Protein AF-A0A1A8DK57-F1 (afdb_monomer)

pLDDT: mean 83.74, std 17.5, range [38.72, 97.38]

Foldseek 3Di:
DDDDDPPDPDPPPPPPPQQEAEEADDPPPLVVVCVVCVVVVRHYHHDHPCDPCNVPPDPDDDDDQQQDAQDWDWDQPDPPGRDIDIDTGRGRNVVVVVVVVVVVVVPDD

Solvent-accessible surface area (backbone atoms only — not comparable to full-atom values): 7158 Å² total; per-residue (Å²): 136,84,82,79,78,84,82,70,81,79,78,79,78,77,75,73,82,71,68,69,44,76,43,62,64,40,91,82,52,42,60,54,50,42,56,57,36,48,78,70,76,32,56,68,46,75,38,80,82,76,50,67,56,80,76,70,65,64,97,62,82,83,77,54,77,56,65,39,49,70,43,78,50,75,44,73,71,47,100,90,40,92,53,68,52,72,48,76,36,81,51,36,40,50,61,55,51,52,50,51,55,57,62,60,68,76,68,83,126

Secondary structure (DSSP, 8-state):
---------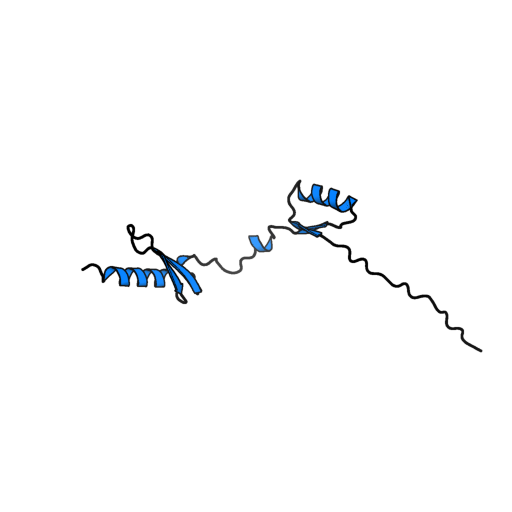-----------EEEE--TTTHHHHHHHHHHTT--EEEE-SS-HHHHH--SSPPPPGGG-SSEEEEEEEETTEEEEEEEEESS-HHHHHHHHHHHHTT---

Mean predicted aligned error: 13.24 Å

Nearest PDB structures (foldseek):
  1zn2-assembly1_A  TM=6.171E-01  e=5.161E+00  Pseudomonas fluorescens
  7dro-assembly3_F  TM=3.155E-01  e=4.223E+00  Plesiocystis pacifica SIR-1
  6y5w-asse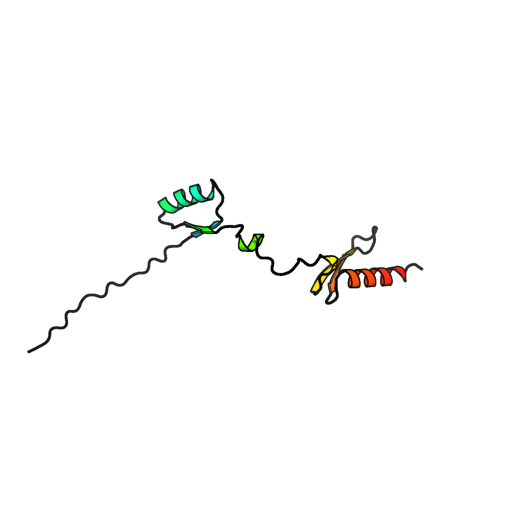mbly1_B  TM=3.250E-01  e=5.517E+00  Orthohantavirus andesense

Sequence (109 aa):
MHRKEDQTPAREDKKDRRNNLVIPYVAGVSEKLRRVFSKHNIPVYFRPSNTLRQKLVHPKDKTLKHKLNNVVYAVQCSEECPDLYIGETKQPLHKRMAQHRRATSTGQD

Structure (mmCIF, N/CA/C/O backbone):
data_AF-A0A1A8DK57-F1
#
_entry.id   AF-A0A1A8DK57-F1
#
loop_
_atom_site.group_PDB
_atom_site.id
_atom_site.type_symbol
_atom_site.label_atom_id
_atom_site.label_alt_id
_atom_site.label_comp_id
_atom_site.label_asym_id
_atom_site.label_entity_id
_atom_site.label_seq_id
_atom_site.pdbx_PDB_ins_code
_atom_site.Cartn_x
_atom_site.Cartn_y
_atom_site.Cartn_z
_atom_site.occupancy
_atom_site.B_iso_or_equiv
_atom_site.auth_seq_id
_atom_site.auth_comp_id
_atom_site.auth_asym_id
_atom_site.auth_atom_id
_atom_site.pdbx_PDB_model_num
ATOM 1 N N . MET A 1 1 ? 22.656 -8.354 69.489 1.00 41.75 1 MET A N 1
ATOM 2 C CA . MET A 1 1 ? 21.343 -8.010 68.901 1.00 41.75 1 MET A CA 1
ATOM 3 C C . MET A 1 1 ? 21.282 -8.626 67.512 1.00 41.75 1 MET A C 1
ATOM 5 O O . MET A 1 1 ? 21.973 -8.153 66.623 1.00 41.75 1 MET A O 1
ATOM 9 N N . HIS A 1 2 ? 20.564 -9.739 67.354 1.00 39.84 2 HIS A N 1
ATOM 10 C CA . HIS A 1 2 ? 20.459 -10.459 66.082 1.00 39.84 2 HIS A CA 1
ATOM 11 C C . HIS A 1 2 ? 19.310 -9.868 65.259 1.00 39.84 2 HIS A C 1
ATOM 13 O O . HIS A 1 2 ? 18.157 -9.908 65.689 1.00 39.84 2 HIS A O 1
ATOM 19 N N . ARG A 1 3 ? 19.630 -9.284 64.102 1.00 40.78 3 ARG A N 1
ATOM 20 C CA . ARG A 1 3 ? 18.658 -8.762 63.137 1.00 40.78 3 ARG A CA 1
ATOM 21 C C . ARG A 1 3 ? 18.025 -9.958 62.421 1.00 40.78 3 ARG A C 1
ATOM 23 O O . ARG A 1 3 ? 18.704 -10.627 61.652 1.00 40.78 3 ARG A O 1
ATOM 30 N N . LYS A 1 4 ? 16.760 -10.264 62.721 1.00 44.56 4 LYS A N 1
ATOM 31 C CA . LYS A 1 4 ? 15.977 -11.225 61.933 1.00 44.56 4 LYS A CA 1
ATOM 32 C C . LYS A 1 4 ? 15.681 -10.583 60.581 1.00 44.56 4 LYS A C 1
ATOM 34 O O . LYS A 1 4 ? 15.136 -9.483 60.535 1.00 44.56 4 LYS A O 1
ATOM 39 N N . GLU A 1 5 ? 16.094 -11.236 59.505 1.00 49.44 5 GLU A N 1
ATOM 40 C CA . GLU A 1 5 ? 15.706 -10.850 58.154 1.00 49.44 5 GLU A CA 1
ATOM 41 C C . GLU A 1 5 ? 14.274 -11.339 57.911 1.00 49.44 5 GLU A C 1
ATOM 43 O O . GLU A 1 5 ? 13.995 -12.535 57.997 1.00 49.44 5 GLU A O 1
ATOM 48 N N . ASP A 1 6 ? 13.357 -10.400 57.670 1.00 46.59 6 ASP A N 1
ATOM 49 C CA . ASP A 1 6 ? 11.982 -10.695 57.275 1.00 46.59 6 ASP A CA 1
ATOM 50 C C . ASP A 1 6 ? 11.987 -11.257 55.852 1.00 46.59 6 ASP A C 1
ATOM 52 O O . ASP A 1 6 ? 12.132 -10.537 54.861 1.00 46.59 6 ASP A O 1
ATOM 56 N N . GLN A 1 7 ? 11.839 -12.574 55.753 1.00 51.09 7 GLN A N 1
ATOM 57 C CA . GLN A 1 7 ? 11.717 -13.276 54.488 1.00 51.09 7 GLN A CA 1
ATOM 58 C C . GLN A 1 7 ? 10.287 -13.085 53.964 1.00 51.09 7 GLN A C 1
ATOM 60 O O . GLN A 1 7 ? 9.382 -13.870 54.239 1.00 51.09 7 GLN A O 1
ATOM 65 N N . THR A 1 8 ? 10.061 -11.995 53.230 1.00 50.72 8 THR A N 1
ATOM 66 C CA . THR A 1 8 ? 8.825 -11.808 52.461 1.00 50.72 8 THR A CA 1
ATOM 67 C C . THR A 1 8 ? 8.878 -12.733 51.243 1.00 50.72 8 THR A C 1
ATOM 69 O O . THR A 1 8 ? 9.823 -12.639 50.457 1.00 50.72 8 THR A O 1
ATOM 72 N N . PRO A 1 9 ? 7.909 -13.648 51.047 1.00 43.41 9 PRO A N 1
ATOM 73 C CA . PRO A 1 9 ? 7.928 -14.526 49.889 1.00 43.41 9 PRO A CA 1
ATOM 74 C C . PRO A 1 9 ? 7.676 -13.685 48.636 1.00 43.41 9 PRO A C 1
ATOM 76 O O . PRO A 1 9 ? 6.622 -13.059 48.483 1.00 43.41 9 PRO A O 1
ATOM 79 N N . ALA A 1 10 ? 8.671 -13.654 47.750 1.00 49.78 10 ALA A N 1
ATOM 80 C CA . ALA A 1 10 ? 8.562 -13.063 46.428 1.00 49.78 10 ALA A CA 1
ATOM 81 C C . ALA A 1 10 ? 7.407 -13.746 45.686 1.00 49.78 10 ALA A C 1
ATOM 83 O O . ALA A 1 10 ? 7.450 -14.943 45.406 1.00 49.78 10 ALA A O 1
ATOM 84 N N . ARG A 1 11 ? 6.339 -12.992 45.408 1.00 55.72 11 ARG A N 1
ATOM 85 C CA . ARG A 1 11 ? 5.244 -13.467 44.564 1.00 55.72 11 ARG A CA 1
ATOM 86 C C . ARG A 1 11 ? 5.810 -13.667 43.162 1.00 55.72 11 ARG A C 1
ATOM 88 O O . ARG A 1 11 ? 6.163 -12.698 42.498 1.00 55.72 11 ARG A O 1
ATOM 95 N N . GLU A 1 12 ? 5.927 -14.918 42.732 1.00 51.03 12 GLU A N 1
ATOM 96 C CA . GLU A 1 12 ? 6.187 -15.241 41.335 1.00 51.03 12 GLU A CA 1
ATOM 97 C C . GLU A 1 12 ? 5.011 -14.730 40.493 1.00 51.03 12 GLU A C 1
ATOM 99 O O . GLU A 1 12 ? 3.956 -15.365 40.417 1.00 51.03 12 GLU A O 1
ATOM 104 N N . ASP A 1 13 ? 5.180 -13.570 39.857 1.00 57.44 13 ASP A N 1
ATOM 105 C CA . ASP A 1 13 ? 4.290 -13.107 38.798 1.00 57.44 13 ASP A CA 1
ATOM 106 C C . ASP A 1 13 ? 4.441 -14.052 37.600 1.00 57.44 13 ASP A C 1
ATOM 108 O O . ASP A 1 13 ? 5.209 -13.815 36.661 1.00 57.44 13 ASP A O 1
ATOM 112 N N . LYS A 1 14 ? 3.693 -15.160 37.615 1.00 55.03 14 LYS A N 1
ATOM 113 C CA . LYS A 1 14 ? 3.423 -15.939 36.407 1.00 55.03 14 LYS A CA 1
ATOM 114 C C . LYS A 1 14 ? 2.676 -15.019 35.455 1.00 55.03 14 LYS A C 1
ATOM 116 O O . LYS A 1 14 ? 1.461 -14.863 35.536 1.00 55.03 14 LYS A O 1
ATOM 121 N N . LYS A 1 15 ? 3.424 -14.359 34.572 1.00 60.31 15 LYS A N 1
ATOM 122 C CA . LYS A 1 15 ? 2.886 -13.539 33.493 1.00 60.31 15 LYS A CA 1
ATOM 123 C C . LYS A 1 15 ? 2.130 -14.468 32.552 1.00 60.31 15 LYS A C 1
ATOM 125 O O . LYS A 1 15 ? 2.707 -14.984 31.596 1.00 60.31 15 LYS A O 1
ATOM 130 N N . ASP A 1 16 ? 0.854 -14.698 32.855 1.00 61.38 16 ASP A N 1
ATOM 131 C CA . ASP A 1 16 ? -0.102 -15.314 31.946 1.00 61.38 16 ASP A CA 1
ATOM 132 C C . ASP A 1 16 ? 0.082 -14.627 30.597 1.00 61.38 16 ASP A C 1
ATOM 134 O O . ASP A 1 16 ? -0.139 -13.416 30.463 1.00 61.38 16 ASP A O 1
ATOM 138 N N . ARG A 1 17 ? 0.568 -15.372 29.600 1.00 63.91 17 ARG A N 1
ATOM 139 C CA . ARG A 1 17 ? 0.652 -14.884 28.226 1.00 63.91 17 ARG A CA 1
ATOM 140 C C . ARG A 1 17 ? -0.779 -14.747 27.722 1.00 63.91 17 ARG A C 1
ATOM 142 O O . ARG A 1 17 ? -1.299 -15.628 27.052 1.00 63.91 17 ARG A O 1
ATOM 149 N N . ARG A 1 18 ? -1.443 -13.651 28.092 1.00 65.88 18 ARG A N 1
ATOM 150 C CA . ARG A 1 18 ? -2.741 -13.287 27.535 1.00 65.88 18 ARG A CA 1
ATOM 151 C C . ARG A 1 18 ? -2.536 -13.088 26.040 1.00 65.88 18 ARG A C 1
ATOM 153 O O . ARG A 1 18 ? -1.782 -12.211 25.615 1.00 65.88 18 ARG A O 1
ATOM 160 N N . ASN A 1 19 ? -3.171 -13.948 25.253 1.00 75.12 19 ASN A N 1
ATOM 161 C CA . ASN A 1 19 ? -3.162 -13.858 23.802 1.00 75.12 19 ASN A CA 1
ATOM 162 C C . ASN A 1 19 ? -4.016 -12.653 23.402 1.00 75.12 19 ASN A C 1
ATOM 164 O O . ASN A 1 19 ? -5.227 -12.759 23.236 1.00 75.12 19 ASN A O 1
ATOM 168 N N . ASN A 1 20 ? -3.388 -11.484 23.307 1.00 87.69 20 ASN A N 1
ATOM 169 C CA . ASN A 1 20 ? -4.050 -10.263 22.869 1.00 87.69 20 ASN A CA 1
ATOM 170 C C . ASN A 1 20 ? -4.260 -10.315 21.351 1.00 87.69 20 ASN A C 1
ATOM 172 O O . ASN A 1 20 ? -3.324 -10.605 20.604 1.00 87.69 20 ASN A O 1
ATOM 176 N N . LEU A 1 21 ? -5.467 -9.989 20.887 1.00 92.06 21 LEU A N 1
ATOM 177 C CA . LEU A 1 21 ? -5.798 -9.954 19.465 1.00 92.06 21 LEU A CA 1
ATOM 178 C C . LEU A 1 21 ? -5.884 -8.504 18.978 1.00 92.06 21 LEU A C 1
ATOM 180 O O . LEU A 1 21 ? -6.524 -7.663 19.607 1.00 92.06 21 LEU A O 1
ATOM 184 N N . VAL A 1 22 ? -5.279 -8.210 17.830 1.00 94.12 22 VAL A N 1
ATOM 185 C CA . VAL A 1 22 ? -5.418 -6.913 17.159 1.00 94.12 22 VAL A CA 1
ATOM 186 C C . VAL A 1 22 ? -6.107 -7.132 15.820 1.00 94.12 22 VAL A C 1
ATOM 188 O O . VAL A 1 22 ? -5.591 -7.865 14.980 1.00 94.12 22 VAL A O 1
ATOM 191 N N . ILE A 1 23 ? -7.258 -6.493 15.608 1.00 94.25 23 ILE A N 1
ATOM 192 C CA . ILE A 1 23 ? -8.041 -6.616 14.368 1.00 94.25 23 ILE A CA 1
ATOM 193 C C . ILE A 1 23 ? -8.310 -5.243 13.745 1.00 94.25 23 ILE A C 1
ATOM 195 O O . ILE A 1 23 ? -8.338 -4.241 14.465 1.00 94.25 23 ILE A O 1
ATOM 199 N N . PRO A 1 24 ? -8.514 -5.152 12.420 1.00 94.44 24 PRO A N 1
ATOM 200 C CA . PRO A 1 24 ? -8.949 -3.909 11.805 1.00 94.44 24 PRO A CA 1
ATOM 201 C C . PRO A 1 24 ? -10.335 -3.491 12.314 1.00 94.44 24 PRO A C 1
ATOM 203 O O . PRO A 1 24 ? -11.228 -4.329 12.460 1.00 94.44 24 PRO A O 1
ATOM 206 N N . TYR A 1 25 ? -10.526 -2.194 12.563 1.00 92.88 25 TYR A N 1
ATOM 207 C CA . TYR A 1 25 ? -11.856 -1.666 12.864 1.00 92.88 25 TYR A CA 1
ATOM 208 C C . TYR A 1 25 ? -12.745 -1.744 11.618 1.00 92.88 25 TYR A C 1
ATOM 210 O O . TYR A 1 25 ? -12.416 -1.184 10.570 1.00 92.88 25 TYR A O 1
ATOM 218 N N . VAL A 1 26 ? -13.877 -2.429 11.756 1.00 92.94 26 VAL A N 1
ATOM 219 C CA . VAL A 1 26 ? -14.940 -2.518 10.753 1.00 92.94 26 VAL A CA 1
ATOM 220 C C . VAL A 1 26 ? -16.249 -2.338 11.499 1.00 92.94 26 VAL A C 1
ATOM 222 O O . VAL A 1 26 ? -16.617 -3.203 12.302 1.00 92.94 26 VAL A O 1
ATOM 225 N N . ALA A 1 27 ? -16.918 -1.214 11.252 1.00 92.81 27 ALA A N 1
ATOM 226 C CA . ALA A 1 27 ? -18.126 -0.831 11.968 1.00 92.81 27 ALA A CA 1
ATOM 227 C C . ALA A 1 27 ? -19.186 -1.944 11.914 1.00 92.81 27 ALA A C 1
ATOM 229 O O . ALA A 1 27 ? -19.500 -2.487 10.854 1.00 92.81 27 ALA A O 1
ATOM 230 N N . GLY A 1 28 ? -19.707 -2.313 13.080 1.00 93.94 28 GLY A N 1
ATOM 231 C CA . GLY A 1 28 ? -20.731 -3.340 13.260 1.00 93.94 28 GLY A CA 1
ATOM 232 C C . GLY A 1 28 ? -20.213 -4.783 13.318 1.00 93.94 28 GLY A C 1
ATOM 233 O O . GLY A 1 28 ? -20.896 -5.631 13.897 1.00 93.94 28 GLY A O 1
ATOM 234 N N . VAL A 1 29 ? -19.031 -5.085 12.769 1.00 95.12 29 VAL A N 1
ATOM 235 C CA . VAL A 1 29 ? -18.435 -6.437 12.780 1.00 95.12 29 VAL A CA 1
ATOM 236 C C . VAL A 1 29 ? -17.404 -6.562 13.895 1.00 95.12 29 VAL A C 1
ATOM 238 O O . VAL A 1 29 ? -17.494 -7.457 14.737 1.00 95.12 29 VAL A O 1
ATOM 241 N N . SER A 1 30 ? -16.437 -5.644 13.929 1.00 94.38 30 SER A N 1
ATOM 242 C CA . SER A 1 30 ? -15.313 -5.683 14.871 1.00 94.38 30 SER A CA 1
ATOM 243 C C . SER A 1 30 ? -15.764 -5.589 16.337 1.00 94.38 30 SER A C 1
ATOM 245 O O . SER A 1 30 ? -15.194 -6.232 17.218 1.00 94.38 30 SER A O 1
ATOM 247 N N . GLU A 1 31 ? -16.859 -4.879 16.602 1.00 94.94 31 GLU A N 1
ATOM 248 C CA . GLU A 1 31 ? -17.472 -4.723 17.919 1.00 94.94 31 GLU A CA 1
ATOM 249 C C . GLU A 1 31 ? -18.186 -5.997 18.371 1.00 94.94 31 GLU A C 1
ATOM 251 O O . GLU A 1 31 ? -18.087 -6.372 19.542 1.00 94.94 31 GLU A O 1
ATOM 256 N N . LYS A 1 32 ? -18.870 -6.694 17.452 1.00 96.31 32 LYS A N 1
ATOM 257 C CA . LYS A 1 32 ? -19.480 -8.004 17.734 1.00 96.31 32 LYS A CA 1
ATOM 258 C C . LYS A 1 32 ? -18.400 -9.021 18.080 1.00 96.31 32 LYS A C 1
ATOM 260 O O . LYS A 1 32 ? -18.519 -9.709 19.091 1.00 96.31 32 LYS A O 1
ATOM 265 N N . LEU A 1 33 ? -17.321 -9.047 17.298 1.00 95.56 33 LEU A N 1
ATOM 266 C CA . LEU A 1 33 ? -16.166 -9.902 17.562 1.00 95.56 33 LEU A CA 1
ATOM 267 C C . LEU A 1 33 ? -15.561 -9.603 18.934 1.00 95.56 33 LEU A C 1
ATOM 269 O O . LEU A 1 33 ? -15.407 -10.515 19.741 1.00 95.56 33 LEU A O 1
ATOM 273 N N . ARG A 1 34 ? -15.313 -8.328 19.262 1.00 95.69 34 ARG A N 1
ATOM 274 C CA . ARG A 1 34 ? -14.807 -7.932 20.585 1.00 95.69 34 ARG A CA 1
ATOM 275 C C . ARG A 1 34 ? -15.699 -8.433 21.723 1.00 95.69 34 ARG A C 1
ATOM 277 O O . ARG A 1 34 ? -15.171 -8.911 22.723 1.00 95.69 34 ARG A O 1
ATOM 284 N N . ARG A 1 35 ? -17.029 -8.365 21.580 1.00 95.56 35 ARG A N 1
ATOM 285 C CA . ARG A 1 35 ? -17.977 -8.892 22.583 1.00 95.56 35 ARG A CA 1
ATOM 286 C C . ARG A 1 35 ? -17.851 -10.406 22.758 1.00 95.56 35 ARG A C 1
ATOM 288 O O . ARG A 1 35 ? -17.859 -10.870 23.892 1.00 95.56 35 ARG A O 1
ATOM 295 N N . VAL A 1 36 ? -17.718 -11.164 21.667 1.00 95.62 36 VAL A N 1
ATOM 296 C CA . VAL A 1 36 ? -17.524 -12.625 21.715 1.00 95.62 36 VAL A CA 1
ATOM 297 C C . VAL A 1 36 ? -16.201 -12.970 22.397 1.00 95.62 36 VAL A C 1
ATOM 299 O O . VAL A 1 36 ? -16.197 -13.715 23.370 1.00 95.62 36 VAL A O 1
ATOM 302 N N . PHE A 1 37 ? -15.093 -12.367 21.966 1.00 94.12 37 PHE A N 1
ATOM 303 C CA . PHE A 1 37 ? -13.765 -12.618 22.538 1.00 94.12 37 PHE A CA 1
ATOM 304 C C . PHE A 1 37 ? -13.661 -12.231 24.018 1.00 94.12 37 PHE A C 1
ATOM 306 O O . PHE A 1 37 ? -13.003 -12.921 24.795 1.00 94.12 37 PHE A O 1
ATOM 313 N N . SER A 1 38 ? -14.387 -11.190 24.436 1.00 92.25 38 SER A N 1
ATOM 314 C CA . SER A 1 38 ? -14.436 -10.766 25.840 1.00 92.25 38 SER A CA 1
ATOM 315 C C . SER A 1 38 ? -15.051 -11.833 26.756 1.00 92.25 38 SER A C 1
ATOM 317 O O . SER A 1 38 ? -14.602 -11.969 27.889 1.00 92.25 38 SER A O 1
ATOM 319 N N . LYS A 1 39 ? -16.005 -12.648 26.271 1.00 94.50 39 LYS A N 1
ATOM 320 C CA . LYS A 1 39 ? -16.561 -13.788 27.035 1.00 94.50 39 LYS A CA 1
ATOM 321 C C . LYS A 1 39 ? -15.525 -14.879 27.310 1.00 94.50 39 LYS A C 1
ATOM 323 O O . LYS A 1 39 ? -15.665 -15.626 28.269 1.00 94.50 39 LYS A O 1
ATOM 328 N N . HIS A 1 40 ? -14.493 -14.957 26.475 1.00 92.25 40 HIS A N 1
ATOM 329 C CA . HIS A 1 40 ? -13.398 -15.916 26.594 1.00 92.25 40 HIS A CA 1
ATOM 330 C C . HIS A 1 40 ? -12.146 -15.306 27.242 1.00 92.25 40 HIS A C 1
ATOM 332 O O . HIS A 1 40 ? -11.078 -15.904 27.171 1.00 92.25 40 HIS A O 1
ATOM 338 N N . ASN A 1 41 ? -12.251 -14.120 27.860 1.00 90.50 41 ASN A N 1
ATOM 339 C CA . ASN A 1 41 ? -11.122 -13.391 28.453 1.00 90.50 41 ASN A CA 1
ATOM 340 C C . ASN A 1 41 ? -9.982 -13.085 27.460 1.00 90.50 41 ASN A C 1
ATOM 342 O O . ASN A 1 41 ? -8.822 -12.960 27.852 1.00 90.50 41 ASN A O 1
ATOM 346 N N . ILE A 1 42 ? -10.315 -12.929 26.173 1.00 91.75 42 ILE A N 1
ATOM 347 C CA . ILE A 1 42 ? -9.371 -12.560 25.115 1.00 91.75 42 ILE A CA 1
ATOM 348 C C . ILE A 1 42 ? -9.504 -11.053 24.857 1.00 91.75 42 ILE A C 1
ATOM 350 O O . ILE A 1 42 ? -10.523 -10.606 24.317 1.00 91.75 42 ILE A O 1
ATOM 354 N N . PRO A 1 43 ? -8.506 -10.234 25.229 1.00 92.62 43 PRO A N 1
ATOM 355 C CA . PRO A 1 43 ? -8.553 -8.802 24.975 1.00 92.62 43 PRO A CA 1
ATOM 356 C C . PRO A 1 43 ? -8.329 -8.513 23.484 1.00 92.62 43 PRO A C 1
ATOM 358 O O . PRO A 1 43 ? -7.359 -8.971 22.876 1.00 92.62 43 PRO A O 1
ATOM 361 N N . VAL A 1 44 ? -9.235 -7.720 22.906 1.00 94.94 44 VAL A N 1
ATOM 362 C CA . VAL A 1 44 ? -9.199 -7.307 21.497 1.00 94.94 44 VAL A CA 1
ATOM 363 C C . VAL A 1 44 ? -8.975 -5.804 21.393 1.00 94.94 44 VAL A C 1
ATOM 365 O O . VAL A 1 44 ? -9.722 -5.016 21.985 1.00 94.94 44 VAL A O 1
ATOM 368 N N . TYR A 1 45 ? -7.992 -5.422 20.583 1.00 94.69 45 TYR A N 1
ATOM 369 C CA . TYR A 1 45 ? -7.661 -4.043 20.243 1.00 94.69 45 TYR A CA 1
ATOM 370 C C . TYR A 1 45 ? -7.924 -3.778 18.762 1.00 94.69 45 TYR A C 1
ATOM 372 O O . TYR A 1 45 ? -7.782 -4.664 17.915 1.00 94.69 45 TYR A O 1
ATOM 380 N N . PHE A 1 46 ? -8.296 -2.543 18.441 1.00 94.56 46 PHE A N 1
ATOM 381 C CA . PHE A 1 46 ? -8.610 -2.150 17.074 1.00 94.56 46 PHE A CA 1
ATOM 382 C C . PHE A 1 46 ? -7.450 -1.401 16.423 1.00 94.56 46 PHE A C 1
ATOM 384 O O . PHE A 1 46 ? -6.881 -0.479 17.005 1.00 94.56 46 PHE A O 1
ATOM 391 N N . ARG A 1 47 ? -7.138 -1.774 15.181 1.00 91.81 47 ARG A N 1
ATOM 392 C CA . ARG A 1 47 ? -6.210 -1.064 14.299 1.00 91.81 47 ARG A CA 1
ATOM 393 C C . ARG A 1 47 ? -7.010 -0.329 13.215 1.00 91.81 47 ARG A C 1
ATOM 395 O O . ARG A 1 47 ? -7.828 -0.960 12.548 1.00 91.81 47 ARG A O 1
ATOM 402 N N . PRO A 1 48 ? -6.782 0.968 12.969 1.00 88.31 48 PRO A N 1
ATOM 403 C CA . PRO A 1 48 ? -7.367 1.632 11.808 1.00 88.31 48 PRO A CA 1
ATOM 404 C C . PRO A 1 48 ? -6.768 1.062 10.513 1.00 88.31 48 PRO A C 1
ATOM 406 O O . PRO A 1 48 ? -5.550 0.925 10.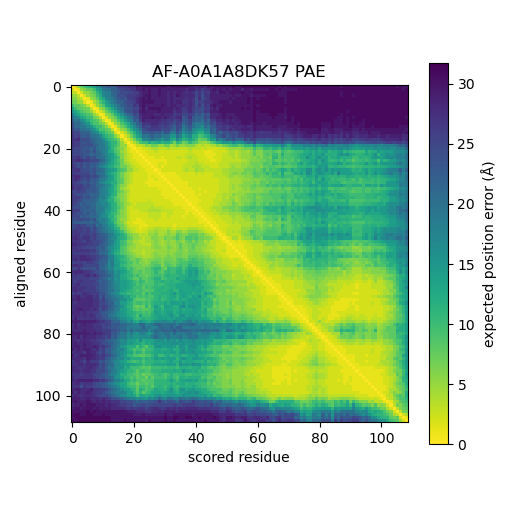392 1.00 88.31 48 PRO A O 1
ATOM 409 N N . SER A 1 49 ? -7.614 0.732 9.537 1.00 87.50 49 SER A N 1
ATOM 410 C CA . SER A 1 49 ? -7.177 0.254 8.216 1.00 87.50 49 SER A CA 1
ATOM 411 C C . SER A 1 49 ? -6.686 1.391 7.311 1.00 87.50 49 SER A C 1
ATOM 413 O O . SER A 1 49 ? -5.814 1.171 6.473 1.00 87.50 49 SER A O 1
ATOM 415 N N . ASN A 1 50 ? -7.206 2.607 7.501 1.00 88.12 50 ASN A N 1
ATOM 416 C CA . ASN A 1 50 ? -6.933 3.788 6.683 1.00 88.12 50 ASN A CA 1
ATOM 417 C C . ASN A 1 50 ? -6.473 4.983 7.540 1.00 88.12 50 ASN A C 1
ATOM 419 O O . ASN A 1 50 ? -7.226 5.900 7.860 1.00 88.12 50 ASN A O 1
ATOM 423 N N . THR A 1 51 ? -5.200 4.997 7.913 1.00 90.31 51 THR A N 1
ATOM 424 C CA . THR A 1 51 ? -4.654 6.085 8.741 1.00 90.31 51 THR A CA 1
ATOM 425 C C . THR A 1 51 ? -4.681 7.435 8.009 1.00 90.31 51 THR A C 1
ATOM 427 O O . THR A 1 51 ? -4.496 7.499 6.792 1.00 90.31 51 THR A O 1
ATOM 430 N N . LEU A 1 52 ? -4.830 8.541 8.751 1.00 91.81 52 LEU A N 1
ATOM 431 C CA . LEU A 1 52 ? -4.722 9.896 8.188 1.00 91.81 52 LEU A CA 1
ATOM 432 C C . LEU A 1 52 ? -3.393 10.101 7.460 1.00 91.81 52 LEU A C 1
ATOM 434 O O . LEU A 1 52 ? -3.368 10.687 6.385 1.00 91.81 52 LEU A O 1
ATOM 438 N N . ARG A 1 53 ? -2.303 9.537 7.991 1.00 92.12 53 ARG A N 1
ATOM 439 C CA . ARG A 1 53 ? -0.986 9.568 7.350 1.00 92.12 53 ARG A CA 1
ATOM 440 C C . ARG A 1 53 ? -1.017 8.974 5.940 1.00 92.12 53 ARG A C 1
ATOM 442 O O . ARG A 1 53 ? -0.467 9.574 5.030 1.00 92.12 53 ARG A O 1
ATOM 449 N N . GLN A 1 54 ? -1.679 7.832 5.744 1.00 90.31 54 GLN A N 1
ATOM 450 C CA . GLN A 1 54 ? -1.802 7.206 4.420 1.00 90.31 54 GLN A CA 1
ATOM 451 C C . GLN A 1 54 ? -2.620 8.044 3.431 1.00 90.31 54 GLN A C 1
ATOM 453 O O . GLN A 1 54 ? -2.421 7.902 2.231 1.00 90.31 54 GLN A O 1
ATOM 458 N N . LYS A 1 55 ? -3.547 8.887 3.904 1.00 90.69 55 LYS A N 1
ATOM 459 C CA . LYS A 1 55 ? -4.365 9.748 3.035 1.00 90.69 55 LYS A CA 1
ATOM 460 C C . LYS A 1 55 ? -3.716 11.105 2.769 1.00 90.69 55 LYS A C 1
ATOM 462 O O . LYS A 1 55 ? -3.721 11.567 1.635 1.00 90.69 55 LYS A O 1
ATOM 467 N N . LEU A 1 56 ? -3.163 11.727 3.805 1.00 93.12 56 LEU A N 1
ATOM 468 C CA . LEU A 1 56 ? -2.751 13.130 3.794 1.00 93.12 56 LEU A CA 1
ATOM 469 C C . LEU A 1 56 ? -1.242 13.315 3.620 1.00 93.12 56 LEU A C 1
ATOM 471 O O . LEU A 1 56 ? -0.809 14.344 3.117 1.00 93.12 56 LEU A O 1
ATOM 475 N N . VAL A 1 57 ? -0.425 12.338 4.019 1.00 94.38 57 VAL A N 1
ATOM 476 C CA . VAL A 1 57 ? 1.033 12.496 4.054 1.00 94.38 57 VAL A CA 1
ATOM 477 C C . VAL A 1 57 ? 1.659 11.785 2.861 1.00 94.38 57 VAL A C 1
ATOM 479 O O . VAL A 1 57 ? 2.085 10.633 2.945 1.00 94.38 57 VAL A O 1
ATOM 482 N N . HIS A 1 58 ? 1.746 12.515 1.750 1.00 91.69 58 HIS A N 1
ATOM 483 C CA . HIS A 1 58 ? 2.497 12.134 0.555 1.00 91.69 58 HIS A CA 1
ATOM 484 C C . HIS A 1 58 ? 3.530 13.230 0.245 1.00 91.69 58 HIS A C 1
ATOM 486 O O . HIS A 1 58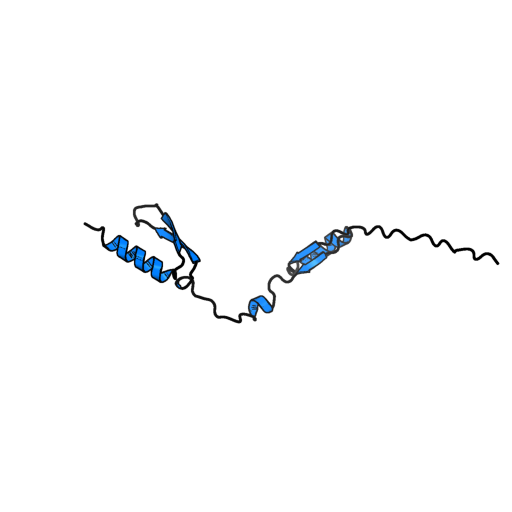 ? 3.237 14.129 -0.533 1.00 91.69 58 HIS A O 1
ATOM 492 N N . PRO A 1 59 ? 4.736 13.191 0.848 1.00 92.31 59 PRO A N 1
ATOM 493 C CA . PRO A 1 59 ? 5.739 14.249 0.667 1.00 92.31 59 PRO A CA 1
ATOM 494 C C . PRO A 1 59 ? 6.277 14.383 -0.765 1.00 92.31 59 PRO A C 1
ATOM 496 O O . PRO A 1 59 ? 6.979 15.339 -1.069 1.00 92.31 59 PRO A O 1
ATOM 499 N N . LYS A 1 60 ? 6.021 13.388 -1.621 1.00 92.31 60 LYS A N 1
ATOM 500 C CA . LYS A 1 60 ? 6.455 13.337 -3.017 1.00 92.31 60 LYS A CA 1
ATOM 501 C C . LYS A 1 60 ? 5.273 12.967 -3.899 1.00 92.31 60 LYS A C 1
ATOM 503 O O . LYS A 1 60 ? 4.448 12.137 -3.506 1.00 92.31 60 LYS A O 1
ATOM 508 N N . ASP A 1 61 ? 5.266 13.506 -5.109 1.00 91.19 61 ASP A N 1
ATOM 509 C CA . ASP A 1 61 ? 4.2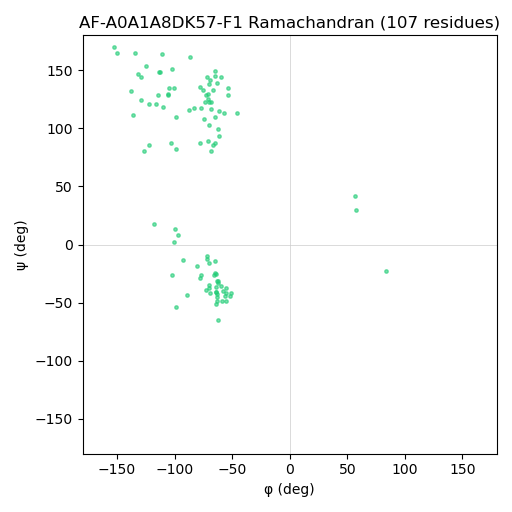93 13.133 -6.126 1.00 91.19 61 ASP A CA 1
ATOM 510 C C . ASP A 1 61 ? 4.460 11.675 -6.556 1.00 91.19 61 ASP A C 1
ATOM 512 O O . ASP A 1 61 ? 5.567 11.132 -6.647 1.00 91.19 61 ASP A O 1
ATOM 516 N N . LYS A 1 62 ? 3.332 11.025 -6.851 1.00 90.62 62 LYS A N 1
ATOM 517 C CA . LYS A 1 62 ? 3.332 9.659 -7.376 1.00 90.62 62 LYS A CA 1
ATOM 518 C C . LYS A 1 62 ? 3.860 9.665 -8.806 1.00 90.62 62 LYS A C 1
ATOM 520 O O . LYS A 1 62 ? 3.316 10.329 -9.685 1.00 90.62 62 LYS A O 1
ATOM 525 N N . THR A 1 63 ? 4.886 8.864 -9.063 1.00 93.62 63 THR A N 1
ATOM 526 C CA . THR A 1 63 ? 5.391 8.657 -10.420 1.00 93.62 63 THR A CA 1
ATOM 527 C C . THR A 1 63 ? 4.395 7.830 -11.237 1.00 93.62 63 THR A C 1
ATOM 529 O O . THR A 1 63 ? 3.951 6.766 -10.807 1.00 93.62 63 THR A O 1
ATOM 532 N N . LEU A 1 64 ? 4.048 8.307 -12.435 1.00 95.31 64 LEU A N 1
ATOM 533 C CA . LEU A 1 64 ? 3.211 7.564 -13.382 1.00 95.31 64 LEU A CA 1
ATOM 534 C C . LEU A 1 64 ? 3.875 6.231 -13.759 1.00 95.31 64 LEU A C 1
ATOM 536 O O . LEU A 1 64 ? 5.091 6.181 -13.942 1.00 95.31 64 LEU A O 1
ATOM 540 N N . LYS A 1 65 ? 3.080 5.170 -13.961 1.00 93.50 65 LYS A N 1
ATOM 541 C CA . LYS A 1 65 ? 3.585 3.802 -14.208 1.00 93.50 65 LYS A CA 1
ATOM 542 C C . LYS A 1 65 ? 4.637 3.718 -15.326 1.00 93.50 65 LYS A C 1
ATOM 544 O O . LYS A 1 65 ? 5.656 3.062 -15.163 1.00 93.50 65 LYS A O 1
ATOM 549 N N . HIS A 1 66 ? 4.442 4.438 -16.432 1.00 93.38 66 HIS A N 1
ATOM 550 C CA . HIS A 1 66 ? 5.369 4.438 -17.574 1.00 93.38 66 HIS A CA 1
ATOM 551 C C . HIS A 1 66 ? 6.704 5.167 -17.308 1.00 93.38 66 HIS A C 1
ATOM 553 O O . HIS A 1 66 ? 7.647 5.053 -18.093 1.00 93.38 66 HIS A O 1
ATOM 559 N N . LYS A 1 67 ? 6.807 5.935 -16.219 1.00 95.38 67 LYS A N 1
ATOM 560 C CA . LYS A 1 67 ? 8.038 6.618 -15.790 1.00 95.38 67 LYS A CA 1
ATOM 561 C C . LYS A 1 67 ? 8.760 5.882 -14.660 1.00 95.38 67 LYS A C 1
ATOM 563 O O . LYS A 1 67 ? 9.777 6.379 -14.192 1.00 95.38 67 LYS A O 1
ATOM 568 N N . LEU A 1 68 ? 8.253 4.728 -14.224 1.00 96.50 68 LEU A N 1
ATOM 569 C CA . LEU A 1 68 ? 8.916 3.907 -13.215 1.00 96.50 68 LEU A CA 1
ATOM 570 C C . LEU A 1 68 ? 10.161 3.225 -13.794 1.00 96.50 68 LEU A C 1
ATOM 572 O O . LEU A 1 68 ? 10.166 2.804 -14.951 1.00 96.50 68 LEU A O 1
ATOM 576 N N . ASN A 1 69 ? 11.184 3.100 -12.951 1.00 96.00 69 ASN A N 1
ATOM 577 C CA . ASN A 1 69 ? 12.425 2.367 -13.200 1.00 96.00 69 ASN A CA 1
ATOM 578 C C . ASN A 1 69 ? 12.453 1.131 -12.290 1.00 96.00 69 ASN A C 1
ATOM 580 O O . ASN A 1 69 ? 11.737 1.106 -11.289 1.00 96.00 69 ASN A O 1
ATOM 584 N N . ASN A 1 70 ? 13.327 0.161 -12.571 1.00 96.88 70 ASN A N 1
ATOM 585 C CA . ASN A 1 70 ? 13.487 -1.062 -11.769 1.00 96.88 70 ASN A CA 1
ATOM 586 C C . ASN A 1 70 ? 12.173 -1.848 -11.640 1.00 96.88 70 ASN A C 1
ATOM 588 O O . ASN A 1 70 ? 11.807 -2.303 -10.560 1.00 96.88 70 ASN A O 1
ATOM 592 N N . VAL A 1 71 ? 11.439 -1.947 -12.749 1.00 97.00 71 VAL A N 1
ATOM 593 C CA . VAL A 1 71 ? 10.169 -2.671 -12.823 1.00 97.00 71 VAL A CA 1
ATOM 594 C C . VAL A 1 71 ? 10.311 -3.902 -13.706 1.00 97.00 71 VAL A C 1
ATOM 596 O O . VAL A 1 71 ? 11.057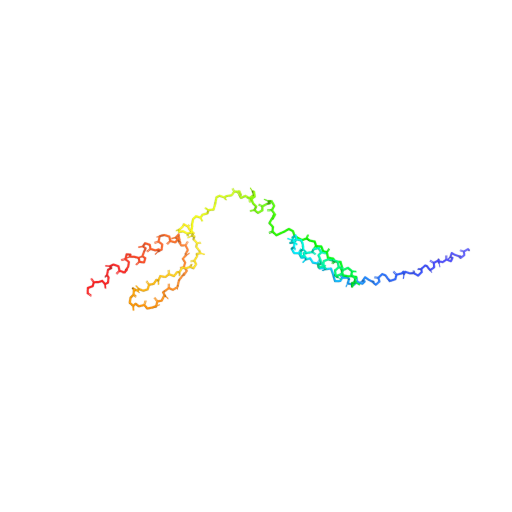 -3.892 -14.689 1.00 97.00 71 VAL A O 1
ATOM 599 N N . VAL A 1 72 ? 9.547 -4.935 -13.365 1.00 96.88 72 VAL A N 1
ATOM 600 C CA . VAL A 1 72 ? 9.237 -6.044 -14.266 1.00 96.88 72 VAL A CA 1
ATOM 601 C C . VAL A 1 72 ? 8.148 -5.568 -15.226 1.00 96.88 72 VAL A C 1
ATOM 603 O O . VAL A 1 72 ? 7.188 -4.912 -14.812 1.00 96.88 72 VAL A O 1
ATOM 606 N N . TYR A 1 73 ? 8.298 -5.874 -16.507 1.00 94.81 73 TYR A N 1
ATOM 607 C CA . TYR A 1 73 ? 7.312 -5.580 -17.540 1.00 94.81 73 TYR A CA 1
ATOM 608 C C . TYR A 1 73 ? 7.104 -6.800 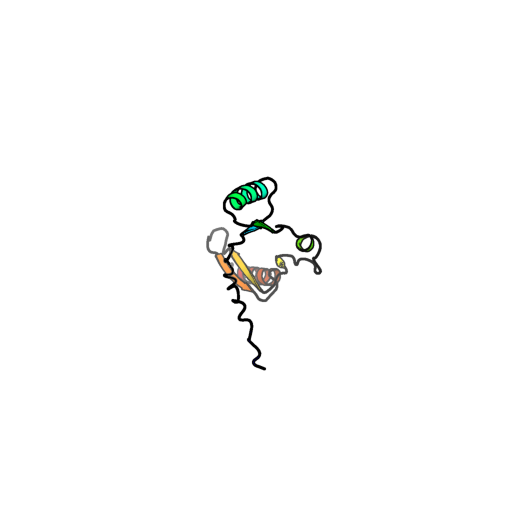-18.428 1.00 94.81 73 TYR A C 1
ATOM 610 O O . TYR A 1 73 ? 7.918 -7.724 -18.439 1.00 94.81 73 TYR A O 1
ATOM 618 N N . ALA A 1 74 ? 6.020 -6.766 -19.192 1.00 94.31 74 ALA A N 1
ATOM 619 C CA . ALA A 1 74 ? 5.703 -7.785 -20.168 1.00 94.31 74 ALA A CA 1
ATOM 620 C C . ALA A 1 74 ? 5.385 -7.146 -21.526 1.00 94.31 74 ALA A C 1
ATOM 622 O O . ALA A 1 74 ? 4.816 -6.051 -21.572 1.00 94.31 74 ALA A O 1
ATOM 623 N N . VAL A 1 75 ? 5.785 -7.807 -22.610 1.00 93.06 75 VAL A N 1
ATOM 624 C CA . VAL A 1 75 ? 5.509 -7.408 -23.997 1.00 93.06 75 VAL A CA 1
ATOM 625 C C . VAL A 1 75 ? 4.922 -8.610 -24.723 1.00 93.06 75 VAL A C 1
ATOM 627 O O . VAL A 1 75 ? 5.538 -9.675 -24.730 1.00 93.06 75 VAL A O 1
ATOM 630 N N . GLN A 1 76 ? 3.738 -8.436 -25.307 1.00 92.12 76 GLN A N 1
ATOM 631 C CA . GLN A 1 76 ? 3.116 -9.451 -26.155 1.00 92.12 76 GLN A CA 1
ATOM 632 C C . GLN A 1 76 ? 3.896 -9.571 -27.466 1.00 92.12 76 GLN A C 1
ATOM 634 O O . GLN A 1 76 ? 4.300 -8.546 -28.018 1.00 92.12 76 GLN A O 1
ATOM 639 N N . CYS A 1 77 ? 4.114 -10.798 -27.944 1.00 86.12 77 CYS A N 1
ATOM 640 C CA . CYS A 1 77 ? 4.839 -11.050 -29.189 1.00 86.12 77 CYS A CA 1
ATOM 641 C C . CYS A 1 77 ? 4.121 -10.445 -30.411 1.00 86.12 77 CYS A C 1
ATOM 643 O O . CYS A 1 77 ? 4.627 -9.506 -31.025 1.00 86.12 77 CYS A O 1
ATOM 645 N N . SER A 1 78 ? 2.931 -10.944 -30.735 1.00 83.88 78 SER A N 1
ATOM 646 C CA . SER A 1 78 ? 2.042 -10.420 -31.777 1.00 83.88 78 SER A CA 1
ATOM 647 C C . SER A 1 78 ? 0.594 -10.766 -31.420 1.00 83.88 78 SER A C 1
ATOM 649 O O . SER A 1 78 ? 0.362 -11.537 -30.493 1.00 83.88 78 SER A O 1
ATOM 651 N N . GLU A 1 79 ? -0.386 -10.213 -32.136 1.00 82.00 79 GLU A N 1
ATOM 652 C CA . GLU A 1 79 ? -1.806 -10.533 -31.899 1.00 82.00 79 GLU A CA 1
ATOM 653 C C . GLU A 1 79 ? -2.130 -12.016 -32.183 1.00 82.00 79 GLU A C 1
ATOM 655 O O . GLU A 1 79 ? -3.054 -12.578 -31.603 1.00 82.00 79 GLU A O 1
ATOM 660 N N . GLU A 1 80 ? -1.344 -12.665 -33.046 1.00 88.88 80 GLU A N 1
ATOM 661 C CA . GLU A 1 80 ? -1.506 -14.074 -33.432 1.00 88.88 80 GLU A CA 1
ATOM 662 C C . GLU A 1 80 ? -0.680 -15.034 -32.561 1.00 88.88 80 GLU A C 1
ATOM 664 O O . GLU A 1 80 ? -0.900 -16.245 -32.584 1.00 88.88 80 GLU A O 1
ATOM 669 N N . CYS A 1 81 ? 0.267 -14.509 -31.777 1.00 88.44 81 CYS A N 1
ATOM 670 C CA . CYS A 1 81 ? 1.153 -15.296 -30.931 1.00 88.44 81 CYS A CA 1
ATOM 671 C C . CYS A 1 81 ? 0.804 -15.082 -29.450 1.00 88.44 81 CYS A C 1
ATOM 673 O O . CYS A 1 81 ? 0.951 -13.962 -28.952 1.00 88.44 81 CYS A O 1
ATOM 675 N N . PRO A 1 82 ? 0.395 -16.129 -28.707 1.00 89.69 82 PRO A N 1
ATOM 676 C CA . PRO A 1 82 ? 0.045 -16.006 -27.292 1.00 89.69 82 PRO A CA 1
ATOM 677 C C . PRO A 1 82 ? 1.263 -15.774 -26.385 1.00 89.69 82 PRO A C 1
ATOM 679 O O . PRO A 1 82 ? 1.089 -15.446 -25.210 1.00 89.69 82 PRO A O 1
ATOM 682 N N . ASP A 1 83 ? 2.483 -15.904 -26.908 1.00 92.06 83 ASP A N 1
ATOM 683 C CA . ASP A 1 83 ? 3.699 -15.814 -26.111 1.00 92.06 83 ASP A CA 1
ATOM 684 C C . ASP A 1 83 ? 3.975 -14.397 -25.597 1.00 92.06 83 ASP A C 1
ATOM 686 O O . ASP A 1 83 ? 3.804 -13.379 -26.280 1.00 92.06 83 ASP A O 1
ATOM 690 N N . LEU A 1 84 ? 4.469 -14.353 -24.361 1.00 94.25 84 LEU A N 1
ATOM 691 C CA . LEU A 1 84 ? 4.722 -13.134 -23.612 1.00 94.25 84 LEU A CA 1
ATOM 692 C C . LEU A 1 84 ? 6.192 -13.063 -23.203 1.00 94.25 84 LEU A C 1
ATOM 694 O O . LEU A 1 84 ? 6.687 -13.904 -22.451 1.00 94.25 84 LEU A O 1
ATOM 698 N N . TYR A 1 85 ? 6.884 -12.010 -23.630 1.00 92.88 85 TYR A N 1
ATOM 699 C CA . TYR A 1 85 ? 8.223 -11.721 -23.131 1.00 92.88 85 TYR A CA 1
ATOM 700 C C . TYR A 1 85 ? 8.131 -10.965 -21.804 1.00 92.88 85 TYR A C 1
ATOM 702 O O . TYR A 1 85 ? 7.632 -9.839 -21.764 1.00 92.88 85 TYR A O 1
ATOM 710 N N . ILE A 1 86 ? 8.646 -11.558 -20.725 1.00 96.12 86 ILE A N 1
ATOM 711 C CA . ILE A 1 86 ? 8.739 -10.935 -19.399 1.00 96.12 86 ILE A CA 1
ATOM 712 C C . ILE A 1 86 ? 10.194 -10.556 -19.138 1.00 96.12 86 ILE A C 1
ATOM 714 O O . ILE A 1 86 ? 11.096 -11.383 -19.266 1.00 96.12 86 ILE A O 1
ATOM 718 N N . GLY A 1 87 ? 10.435 -9.307 -18.748 1.00 95.25 87 GLY A N 1
ATOM 719 C CA . GLY A 1 87 ? 11.783 -8.836 -18.455 1.00 95.25 87 GLY A CA 1
ATOM 720 C C . GLY A 1 87 ? 11.824 -7.746 -17.396 1.00 95.25 87 GLY A C 1
ATOM 721 O O . GLY A 1 87 ? 10.823 -7.107 -17.077 1.00 95.25 87 GLY A O 1
ATOM 722 N N . GLU A 1 88 ? 13.020 -7.502 -16.874 1.00 97.38 88 GLU A N 1
ATOM 723 C CA . GLU A 1 88 ? 13.305 -6.416 -15.938 1.00 97.38 88 GLU A CA 1
ATOM 724 C C . GLU A 1 88 ? 14.002 -5.251 -16.648 1.00 97.38 88 GLU A C 1
ATOM 726 O O . GLU A 1 88 ? 14.708 -5.429 -17.644 1.00 97.38 88 GLU A O 1
ATOM 731 N N . THR A 1 89 ? 13.805 -4.026 -16.157 1.00 96.12 89 THR A N 1
ATOM 732 C CA . THR A 1 89 ? 14.497 -2.841 -16.684 1.00 96.12 89 THR A CA 1
ATOM 733 C C . THR A 1 89 ? 14.967 -1.911 -15.578 1.00 96.12 89 THR A C 1
ATOM 735 O O . THR A 1 89 ? 14.189 -1.504 -14.721 1.00 96.12 89 THR A O 1
ATOM 738 N N . LYS A 1 90 ? 16.234 -1.486 -15.652 1.00 96.88 90 LYS A N 1
ATOM 739 C CA . LYS A 1 90 ? 16.773 -0.388 -14.828 1.00 96.88 90 LYS A CA 1
ATOM 740 C C . LYS A 1 90 ? 16.412 1.000 -15.378 1.00 96.88 90 LYS A C 1
ATOM 742 O O . LYS A 1 90 ? 16.490 1.994 -14.664 1.00 96.88 90 LYS A O 1
ATOM 747 N N . GLN A 1 91 ? 16.018 1.082 -16.649 1.00 96.31 91 GLN A N 1
ATOM 748 C CA . GLN A 1 91 ? 15.594 2.318 -17.312 1.00 96.31 91 GLN A CA 1
ATOM 749 C C . GLN A 1 91 ? 14.097 2.591 -17.086 1.00 96.31 91 GLN A C 1
ATOM 751 O O . GLN A 1 91 ? 13.356 1.641 -16.815 1.00 96.31 91 GLN A O 1
ATOM 756 N N . PRO A 1 92 ? 13.630 3.843 -17.285 1.00 96.88 92 PRO A N 1
ATOM 757 C CA . PRO A 1 92 ? 12.204 4.150 -17.298 1.00 96.88 92 PRO A CA 1
ATOM 758 C C . PRO A 1 92 ? 11.433 3.271 -18.275 1.00 96.88 92 PRO A C 1
ATOM 760 O O . PRO A 1 92 ? 11.849 3.118 -19.428 1.00 96.88 92 PRO A O 1
ATOM 763 N N . LEU A 1 93 ? 10.285 2.751 -17.836 1.00 97.00 93 LEU A N 1
ATOM 764 C CA . LEU A 1 93 ? 9.481 1.802 -18.607 1.00 97.00 93 LEU A CA 1
ATOM 765 C C . LEU A 1 93 ? 9.189 2.298 -20.032 1.00 97.00 93 LEU A C 1
ATOM 767 O O . LEU A 1 93 ? 9.382 1.552 -20.985 1.00 97.00 93 LEU A O 1
ATOM 771 N N . HIS A 1 94 ? 8.819 3.569 -20.217 1.00 96.00 94 HIS A N 1
ATOM 772 C CA . HIS A 1 94 ? 8.558 4.134 -21.548 1.00 96.00 94 HIS A CA 1
ATOM 773 C C . HIS A 1 94 ? 9.773 4.068 -22.488 1.00 96.00 94 HIS A C 1
ATOM 775 O O . HIS A 1 94 ? 9.601 3.824 -23.680 1.00 96.00 94 HIS A O 1
ATOM 781 N N . LYS A 1 95 ? 11.001 4.237 -21.975 1.00 96.19 95 LYS A N 1
ATOM 782 C CA . LYS A 1 95 ? 12.221 4.102 -22.786 1.00 96.19 95 LYS A CA 1
ATOM 783 C C . LYS A 1 95 ? 12.442 2.651 -23.193 1.00 96.19 95 LYS A C 1
ATOM 785 O O . LYS A 1 95 ? 12.767 2.392 -24.349 1.00 96.19 95 LYS A O 1
ATOM 790 N N . ARG A 1 96 ? 12.217 1.713 -22.268 1.00 95.88 96 ARG A N 1
ATOM 791 C CA . ARG A 1 96 ? 12.329 0.281 -22.559 1.00 95.88 96 ARG A CA 1
ATOM 792 C C . ARG A 1 96 ? 11.295 -0.173 -23.590 1.00 95.88 96 ARG A C 1
ATOM 794 O O . ARG A 1 96 ? 11.637 -0.906 -24.509 1.00 95.88 96 ARG A O 1
ATOM 801 N N . MET A 1 97 ? 10.061 0.318 -23.487 1.00 94.88 97 MET A N 1
ATOM 802 C CA . MET A 1 97 ? 9.006 0.045 -24.470 1.00 94.88 97 MET A CA 1
ATOM 803 C C . MET A 1 97 ? 9.341 0.626 -25.846 1.00 94.88 97 MET A C 1
ATOM 805 O O . MET A 1 97 ? 9.136 -0.039 -26.855 1.00 94.88 97 MET A O 1
ATOM 809 N N . ALA A 1 98 ? 9.901 1.838 -25.904 1.00 93.69 98 ALA A N 1
ATOM 810 C CA . ALA A 1 98 ? 10.334 2.437 -27.165 1.00 93.69 98 ALA A CA 1
ATOM 811 C C . ALA A 1 98 ? 11.471 1.647 -27.838 1.00 93.69 98 ALA A C 1
ATOM 813 O O . ALA A 1 98 ? 11.483 1.536 -29.059 1.00 93.69 98 ALA A O 1
ATOM 814 N N . GLN A 1 99 ? 12.405 1.080 -27.064 1.00 93.25 99 GLN A N 1
ATOM 815 C CA . GLN A 1 99 ? 13.448 0.192 -27.597 1.00 93.25 99 GLN A CA 1
ATOM 816 C C . GLN A 1 99 ? 12.853 -1.078 -28.199 1.00 93.25 99 GLN A C 1
ATOM 818 O O . GLN A 1 99 ? 13.184 -1.405 -29.333 1.00 93.25 99 GLN A O 1
ATOM 823 N N . HIS A 1 100 ? 11.951 -1.746 -27.471 1.00 90.69 100 HIS A N 1
ATOM 824 C CA . HIS A 1 100 ? 11.266 -2.940 -27.972 1.00 90.69 100 HIS A CA 1
ATOM 825 C C . HIS A 1 100 ? 10.551 -2.664 -29.291 1.00 90.69 100 HIS A C 1
ATOM 827 O O . HIS A 1 100 ? 10.800 -3.371 -30.254 1.00 90.69 100 HIS A O 1
ATOM 833 N N . ARG A 1 101 ? 9.777 -1.571 -29.379 1.00 87.75 101 ARG A N 1
ATOM 834 C CA . ARG A 1 101 ? 9.088 -1.172 -30.622 1.00 87.75 101 ARG A CA 1
ATOM 835 C C . ARG A 1 101 ? 10.035 -0.959 -31.806 1.00 87.75 101 ARG A C 1
ATOM 837 O O . ARG A 1 101 ? 9.690 -1.318 -32.922 1.00 87.75 101 ARG A O 1
ATOM 844 N N . ARG A 1 102 ? 11.206 -0.352 -31.576 1.00 85.94 102 ARG A N 1
ATOM 845 C CA . ARG A 1 102 ? 12.205 -0.123 -32.636 1.00 85.94 102 ARG A CA 1
ATOM 846 C C . ARG A 1 102 ? 12.859 -1.423 -33.100 1.00 85.94 102 ARG A C 1
ATOM 848 O O . ARG A 1 102 ? 13.131 -1.562 -34.283 1.00 85.94 102 ARG A O 1
ATOM 855 N N . ALA A 1 103 ? 13.116 -2.348 -32.178 1.00 75.12 103 ALA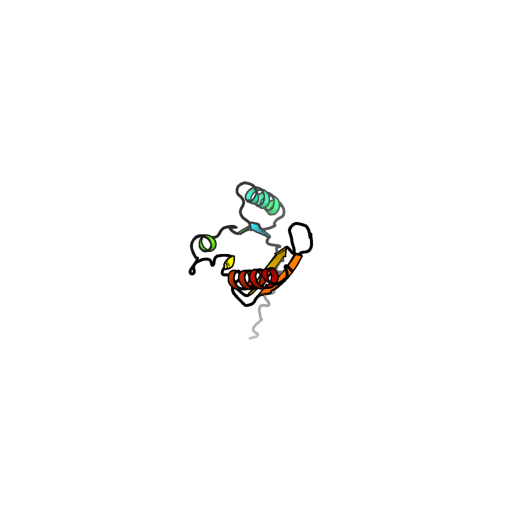 A N 1
ATOM 856 C CA . ALA A 1 103 ? 13.716 -3.639 -32.499 1.00 75.12 103 ALA A CA 1
ATOM 857 C C . ALA A 1 103 ? 12.751 -4.553 -33.273 1.00 75.12 103 ALA A C 1
ATOM 859 O O . ALA A 1 103 ? 13.187 -5.283 -34.155 1.00 75.12 103 ALA A O 1
A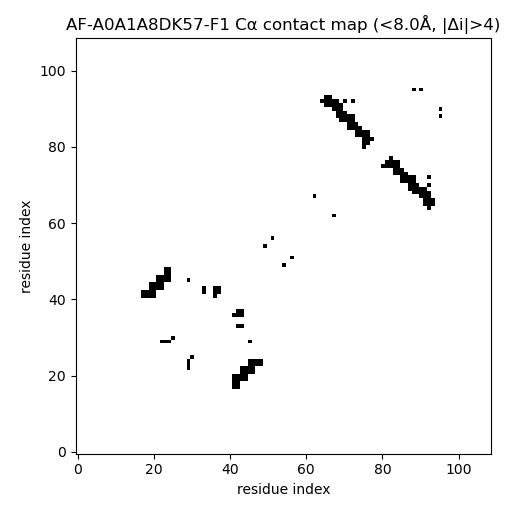TOM 860 N N . THR A 1 104 ? 11.445 -4.499 -32.987 1.00 67.19 104 THR A N 1
ATOM 861 C CA . THR A 1 104 ? 10.444 -5.270 -33.742 1.00 67.19 104 THR A CA 1
ATOM 862 C C . THR A 1 104 ? 10.109 -4.671 -35.107 1.00 67.19 104 THR A C 1
ATOM 864 O O . THR A 1 104 ? 9.760 -5.421 -36.009 1.00 67.19 104 THR A O 1
ATOM 867 N N . SER A 1 105 ? 10.259 -3.356 -35.314 1.00 60.91 105 SER A N 1
ATOM 868 C CA . SER A 1 105 ? 10.006 -2.738 -36.630 1.00 60.91 105 SER A CA 1
ATOM 869 C C . SER A 1 105 ? 11.040 -3.082 -37.709 1.00 60.91 105 SER A C 1
ATOM 871 O O . SER A 1 105 ? 10.781 -2.848 -38.880 1.00 60.91 105 SER A O 1
ATOM 873 N N . THR A 1 106 ? 12.210 -3.609 -37.341 1.00 58.41 106 THR A N 1
ATOM 874 C CA . THR A 1 106 ? 13.302 -3.927 -38.281 1.00 58.41 106 THR A CA 1
ATOM 875 C C . THR A 1 106 ? 13.332 -5.396 -38.718 1.00 58.41 106 THR A C 1
ATOM 877 O O . THR A 1 106 ? 14.310 -5.814 -39.322 1.00 58.41 106 THR A O 1
ATOM 880 N N . GLY A 1 107 ? 12.316 -6.191 -38.364 1.00 54.31 107 GLY A N 1
ATOM 881 C CA . GLY A 1 107 ? 12.223 -7.623 -38.686 1.00 54.31 107 GLY A CA 1
ATOM 882 C C . GLY A 1 107 ? 11.023 -7.999 -39.559 1.00 54.31 107 GLY A C 1
ATOM 883 O O . GLY A 1 107 ? 10.629 -9.159 -39.556 1.00 54.31 107 GLY A O 1
ATOM 884 N N . GLN A 1 108 ? 10.409 -7.025 -40.237 1.00 48.44 108 GLN A N 1
ATOM 885 C CA . GLN A 1 108 ? 9.399 -7.266 -41.269 1.00 48.44 108 GLN A CA 1
ATOM 886 C C . GLN A 1 108 ? 10.070 -7.165 -42.644 1.00 48.44 108 GLN A C 1
ATOM 888 O O . GLN A 1 108 ? 10.020 -6.107 -43.259 1.00 48.44 108 GLN A O 1
ATOM 893 N N . ASP A 1 109 ? 10.720 -8.250 -43.066 1.00 38.72 109 ASP A N 1
ATOM 894 C CA . ASP A 1 109 ? 11.093 -8.571 -44.453 1.00 38.72 109 ASP A CA 1
ATOM 895 C C . ASP A 1 109 ? 10.898 -10.082 -44.661 1.00 38.72 109 ASP A C 1
ATOM 897 O O . ASP A 1 109 ? 11.300 -10.853 -43.753 1.00 38.72 109 ASP A O 1
#

Organism: Nothobranchius kadleci (NCBI:txid1051664)

Radius of gyration: 30.98 Å; Cα contacts (8 Å, |Δi|>4): 95; chains: 1; bounding box: 42×30×113 Å